Protein AF-A0A835YQ17-F1 (afdb_monomer)

Mean predicted aligned error: 18.24 Å

Structure (mmCIF, N/CA/C/O backbone):
data_AF-A0A835YQ17-F1
#
_entry.id   AF-A0A835YQ17-F1
#
loop_
_atom_site.group_PDB
_atom_site.id
_atom_site.type_symbol
_atom_site.label_atom_id
_atom_site.label_alt_id
_atom_site.label_comp_id
_atom_site.label_asym_id
_atom_site.label_entity_id
_atom_site.label_seq_id
_atom_site.pdbx_PDB_ins_code
_atom_site.Cartn_x
_atom_site.Cartn_y
_atom_site.Cartn_z
_atom_site.occupancy
_atom_site.B_iso_or_equiv
_atom_site.auth_seq_id
_atom_site.auth_comp_id
_atom_site.auth_asym_id
_atom_site.auth_atom_id
_atom_site.pdbx_PDB_model_num
ATOM 1 N N . PHE A 1 1 ? -9.598 -14.635 -38.146 1.00 86.56 1 PHE A N 1
ATOM 2 C CA . PHE A 1 1 ? -9.587 -13.157 -38.119 1.00 86.56 1 PHE A CA 1
ATOM 3 C C . PHE A 1 1 ? -8.288 -12.687 -37.456 1.00 86.56 1 PHE A C 1
ATOM 5 O O . PHE A 1 1 ? -7.661 -13.472 -36.750 1.00 86.56 1 PHE A O 1
ATOM 12 N N . MET A 1 2 ? -7.835 -11.459 -37.719 1.00 86.94 2 MET A N 1
ATOM 13 C CA . MET A 1 2 ? -6.626 -10.908 -37.089 1.00 86.94 2 MET A CA 1
ATOM 14 C C . MET A 1 2 ? -6.991 -10.277 -35.743 1.00 86.94 2 MET A C 1
ATOM 16 O O . MET A 1 2 ? -7.892 -9.442 -35.689 1.00 86.94 2 MET A O 1
ATOM 20 N N . CYS A 1 3 ? -6.303 -10.666 -34.668 1.00 88.69 3 CYS A N 1
ATOM 21 C CA . CYS A 1 3 ? -6.457 -10.033 -33.362 1.00 88.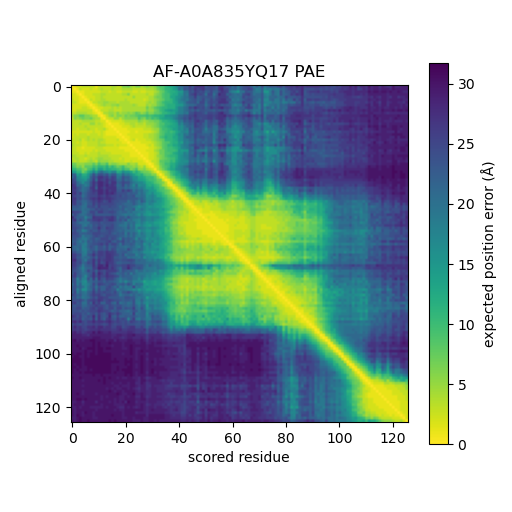69 3 CYS A CA 1
ATOM 22 C C . CYS A 1 3 ? -5.295 -9.065 -33.115 1.00 88.69 3 CYS A C 1
ATOM 24 O O . CYS A 1 3 ? -4.144 -9.491 -33.064 1.00 88.69 3 CYS A O 1
ATOM 26 N N . LEU A 1 4 ? -5.600 -7.781 -32.916 1.00 87.81 4 LEU A N 1
ATOM 27 C CA . LEU A 1 4 ? -4.594 -6.749 -32.629 1.00 87.81 4 LEU A CA 1
ATOM 28 C C . LEU A 1 4 ? -4.021 -6.855 -31.207 1.00 87.81 4 LEU A C 1
ATOM 30 O O . LEU A 1 4 ? -2.894 -6.447 -30.979 1.00 87.81 4 LEU A O 1
ATOM 34 N N . VAL A 1 5 ? -4.771 -7.443 -30.269 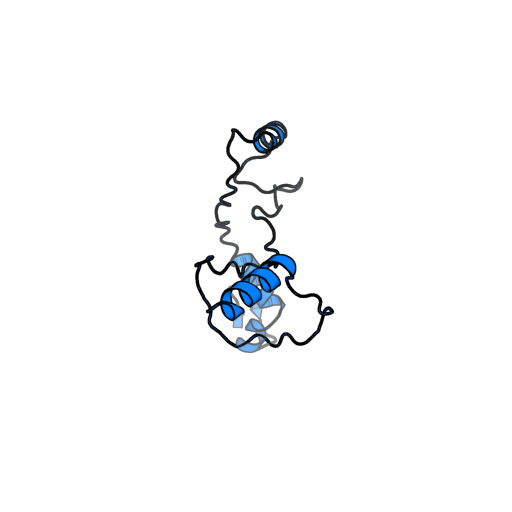1.00 87.94 5 VAL A N 1
ATOM 35 C CA . VAL A 1 5 ? -4.319 -7.663 -28.882 1.00 87.94 5 VAL A CA 1
ATOM 36 C C . VAL A 1 5 ? -3.374 -8.859 -28.787 1.00 87.94 5 VAL A C 1
ATOM 38 O O . VAL A 1 5 ? -2.442 -8.863 -27.998 1.00 87.94 5 VAL A O 1
ATOM 41 N N . CYS A 1 6 ? -3.586 -9.902 -29.586 1.00 87.00 6 CYS A N 1
ATOM 42 C CA . CYS A 1 6 ? -2.716 -11.079 -29.572 1.00 87.00 6 CYS A CA 1
ATOM 43 C C . CYS A 1 6 ? -1.656 -11.061 -30.675 1.00 87.00 6 CYS A C 1
ATOM 45 O O . CYS A 1 6 ? -0.941 -12.053 -30.805 1.00 87.00 6 CYS A O 1
ATOM 47 N N . GLU A 1 7 ? -1.619 -10.002 -31.492 1.00 87.12 7 GLU A N 1
ATOM 48 C CA . GLU A 1 7 ? -0.746 -9.828 -32.665 1.00 87.12 7 GLU A CA 1
ATOM 49 C C . GLU A 1 7 ? -0.649 -11.082 -33.554 1.00 87.12 7 GLU A C 1
ATOM 51 O O . GLU A 1 7 ? 0.380 -11.391 -34.150 1.00 87.12 7 GLU A O 1
ATOM 56 N N . SER A 1 8 ? -1.738 -11.850 -33.633 1.00 85.88 8 SER A N 1
ATOM 57 C CA . SER A 1 8 ? -1.765 -13.149 -34.300 1.00 85.88 8 SER A CA 1
ATOM 58 C C . SER A 1 8 ? -3.047 -13.345 -35.095 1.00 85.88 8 SER A C 1
ATOM 60 O O . SER A 1 8 ? -4.122 -12.819 -34.782 1.00 85.88 8 SER A O 1
ATOM 62 N N . THR A 1 9 ? -2.912 -14.109 -36.176 1.00 87.19 9 THR A N 1
ATOM 63 C CA . THR A 1 9 ? -4.041 -14.483 -37.025 1.00 87.19 9 THR A CA 1
ATOM 64 C C . THR A 1 9 ? -4.663 -15.752 -36.467 1.00 87.19 9 THR A C 1
ATOM 66 O O . THR A 1 9 ? -4.067 -16.824 -36.525 1.00 87.19 9 THR A O 1
ATOM 69 N N . ILE A 1 10 ? -5.869 -15.626 -35.918 1.00 87.00 10 ILE A N 1
ATOM 70 C CA . ILE A 1 10 ? -6.596 -16.734 -35.305 1.00 87.00 10 ILE A CA 1
ATOM 71 C C . ILE A 1 10 ? -7.506 -17.355 -36.358 1.00 87.00 10 ILE A C 1
ATOM 73 O O . ILE A 1 10 ? -8.416 -16.702 -36.876 1.00 87.00 10 ILE A O 1
ATOM 77 N N . THR A 1 11 ? -7.246 -18.612 -36.697 1.00 86.94 11 THR A N 1
ATOM 78 C CA . THR A 1 11 ? -8.014 -19.376 -37.694 1.00 86.94 11 THR A CA 1
ATOM 79 C C . THR A 1 11 ? -8.914 -20.437 -37.065 1.00 86.94 11 THR A C 1
ATOM 81 O O . THR A 1 11 ? -9.854 -20.883 -37.711 1.00 86.94 11 THR A O 1
ATOM 84 N N . ALA A 1 12 ? -8.647 -20.820 -35.812 1.00 82.62 12 ALA A N 1
ATOM 85 C CA . ALA A 1 12 ? -9.292 -21.956 -35.153 1.00 82.62 12 ALA A CA 1
ATOM 86 C C . ALA A 1 12 ? -10.642 -21.634 -34.489 1.00 82.62 12 ALA A C 1
ATOM 88 O O . ALA A 1 12 ? -11.452 -22.535 -34.301 1.00 82.62 12 ALA A O 1
ATOM 89 N N . THR A 1 13 ? -10.887 -20.379 -34.110 1.00 86.62 13 THR A N 1
ATOM 90 C CA . THR A 1 13 ? -12.078 -19.967 -33.351 1.00 86.62 13 THR A CA 1
ATOM 91 C C . THR A 1 13 ? -12.713 -18.712 -33.934 1.00 86.62 13 THR A C 1
ATOM 93 O O . THR A 1 13 ? -12.088 -17.964 -34.694 1.00 86.62 13 THR A O 1
ATOM 96 N N . THR A 1 14 ? -13.973 -18.466 -33.576 1.00 90.62 14 THR A N 1
ATOM 97 C CA . THR A 1 14 ? -14.655 -17.208 -33.904 1.00 90.62 14 THR A CA 1
ATOM 98 C C . THR A 1 14 ? -14.137 -16.056 -33.029 1.00 90.62 14 THR A C 1
ATOM 100 O O . THR A 1 14 ? -13.548 -16.286 -31.970 1.00 90.62 14 THR A O 1
ATOM 103 N N . SER A 1 15 ? -14.362 -14.799 -33.446 1.00 87.06 15 SER A N 1
ATOM 104 C CA . SER A 1 15 ? -13.888 -13.607 -32.702 1.00 87.06 15 SER A CA 1
ATOM 105 C C . SER A 1 15 ? -14.311 -13.626 -31.241 1.00 87.06 15 SER A C 1
ATOM 107 O O . SER A 1 15 ? -13.490 -13.479 -30.340 1.00 87.06 15 SER A O 1
ATOM 109 N N . ARG A 1 16 ? -15.590 -13.924 -31.005 1.00 87.31 16 ARG A N 1
ATOM 110 C CA . ARG A 1 16 ? -16.187 -13.911 -29.671 1.00 87.31 16 ARG A CA 1
ATOM 111 C C . ARG A 1 16 ? -15.609 -14.986 -28.748 1.00 87.31 16 ARG A C 1
ATOM 113 O O . ARG A 1 16 ? -15.390 -14.732 -27.569 1.00 87.31 16 ARG A O 1
ATOM 120 N N . GLU A 1 17 ? -15.350 -16.180 -29.273 1.00 89.25 17 GLU A N 1
ATOM 121 C CA . GLU A 1 17 ? -14.760 -17.277 -28.496 1.00 89.25 17 GLU A CA 1
ATOM 122 C C . GLU A 1 17 ? -13.302 -16.979 -28.146 1.00 89.25 17 GLU A C 1
ATOM 124 O O . GLU A 1 17 ? -12.879 -17.179 -27.007 1.00 89.25 17 GLU A O 1
ATOM 129 N N . HIS A 1 18 ? -12.547 -16.428 -29.097 1.00 91.75 18 HIS A N 1
ATOM 130 C CA . HIS A 1 18 ? -11.179 -15.986 -28.861 1.00 91.75 18 HIS A CA 1
ATOM 131 C C . HIS A 1 18 ? -11.093 -14.878 -27.803 1.00 91.75 18 HIS A C 1
ATOM 133 O O . HIS A 1 18 ? -10.260 -14.979 -26.907 1.00 91.75 18 HIS A O 1
ATOM 139 N N . GLU A 1 19 ? -11.955 -13.860 -27.860 1.00 89.50 19 GLU A N 1
ATOM 140 C CA . GLU A 1 19 ? -11.980 -12.751 -26.891 1.00 89.50 19 GLU A CA 1
ATOM 141 C C . GLU A 1 19 ? -12.261 -13.228 -25.458 1.00 89.50 19 GLU A C 1
ATOM 143 O O . GLU A 1 19 ? -11.720 -12.685 -24.497 1.00 89.50 19 GLU A O 1
ATOM 148 N N . SER A 1 20 ? -13.057 -14.291 -25.307 1.00 91.50 20 SER A N 1
ATOM 149 C CA . SER A 1 20 ? -13.332 -14.917 -24.007 1.00 91.50 20 SER A CA 1
ATOM 150 C C . SER A 1 20 ? -12.226 -15.859 -23.512 1.00 91.50 20 SER A C 1
ATOM 152 O O . SER A 1 20 ? -12.271 -16.324 -22.371 1.00 91.50 20 SER A O 1
ATOM 154 N N . SER A 1 21 ? -11.234 -16.164 -24.354 1.00 91.06 21 SER A N 1
ATOM 155 C CA . SER A 1 21 ? -10.154 -17.079 -23.996 1.00 91.06 21 SER A CA 1
ATOM 156 C C . SER A 1 21 ? -9.229 -16.471 -22.941 1.00 91.06 21 SER A C 1
ATOM 158 O O . SER A 1 21 ? -8.930 -15.275 -22.938 1.00 91.06 21 SER A O 1
ATOM 160 N N . THR A 1 22 ? -8.706 -17.322 -22.061 1.00 89.69 22 THR A N 1
ATOM 161 C CA . THR A 1 22 ? -7.749 -16.915 -21.022 1.00 89.69 22 THR A CA 1
ATOM 162 C C . THR A 1 22 ? -6.484 -16.291 -21.613 1.00 89.69 22 THR A C 1
ATOM 164 O O . THR A 1 22 ? -5.945 -15.354 -21.029 1.00 89.69 22 T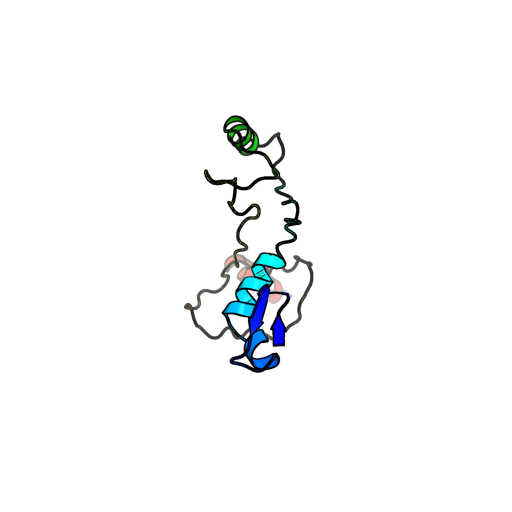HR A O 1
ATOM 167 N N . MET A 1 23 ? -6.052 -16.751 -22.794 1.00 87.81 23 MET A N 1
ATOM 168 C CA . MET A 1 23 ? -4.920 -16.186 -23.535 1.00 87.81 23 MET A CA 1
ATOM 169 C C . MET A 1 23 ? -5.169 -14.734 -23.958 1.00 87.81 23 MET A C 1
ATOM 171 O O . MET A 1 23 ? -4.318 -13.878 -23.716 1.00 87.81 23 MET A O 1
ATOM 175 N N . HIS A 1 24 ? -6.338 -14.440 -24.539 1.00 90.81 24 HIS A N 1
ATOM 176 C CA . HIS A 1 24 ? -6.697 -13.079 -24.946 1.00 90.81 24 HIS A CA 1
ATOM 177 C C . HIS A 1 24 ? -6.803 -12.142 -23.739 1.00 90.81 24 HIS A C 1
ATOM 179 O O . HIS A 1 24 ? -6.186 -11.080 -23.725 1.00 90.81 24 HIS A O 1
ATOM 185 N N . ILE A 1 25 ? -7.513 -12.566 -22.688 1.00 89.69 25 ILE A N 1
ATOM 186 C CA . ILE A 1 25 ? -7.693 -11.786 -21.453 1.00 89.69 25 ILE A CA 1
ATOM 187 C C . ILE A 1 25 ? -6.338 -11.471 -20.794 1.00 89.69 25 ILE A C 1
ATOM 189 O O . ILE A 1 25 ? -6.130 -10.374 -20.271 1.00 89.69 25 ILE A O 1
ATOM 193 N N . PHE A 1 26 ? -5.396 -12.418 -20.830 1.00 88.06 26 PHE A N 1
ATOM 194 C CA . PHE A 1 26 ? -4.059 -12.233 -20.275 1.00 88.06 26 PHE A CA 1
ATOM 195 C C . PHE A 1 26 ? -3.224 -11.226 -21.081 1.00 88.06 26 PHE A C 1
ATOM 197 O O . PHE A 1 26 ? -2.701 -10.274 -20.499 1.00 88.06 26 PHE A O 1
ATOM 204 N N . HIS A 1 27 ? -3.146 -11.380 -22.408 1.00 85.88 27 HIS A N 1
ATOM 205 C CA . HIS A 1 27 ? -2.446 -10.425 -23.277 1.00 85.88 27 HIS A CA 1
ATOM 206 C C . HIS A 1 27 ? -3.058 -9.024 -23.218 1.00 85.88 27 HIS A C 1
ATOM 208 O O . HIS A 1 27 ? -2.322 -8.044 -23.107 1.00 85.88 27 HIS A O 1
ATOM 214 N N . GLN A 1 28 ? -4.389 -8.924 -23.185 1.00 85.88 28 GLN A N 1
ATOM 215 C CA . GLN A 1 28 ? -5.092 -7.653 -23.044 1.00 85.88 28 GLN A CA 1
ATOM 216 C C . GLN A 1 28 ? -4.669 -6.913 -21.775 1.00 85.88 28 GLN A C 1
ATOM 218 O O . GLN A 1 28 ? -4.365 -5.725 -21.826 1.00 85.88 28 GLN A O 1
ATOM 223 N N . LYS A 1 29 ? -4.595 -7.623 -20.644 1.00 79.25 29 LYS A N 1
ATOM 224 C CA . LYS A 1 29 ? -4.235 -7.039 -19.348 1.00 79.25 29 LYS A CA 1
ATOM 225 C C . LYS A 1 29 ? -2.771 -6.598 -19.269 1.00 79.25 29 LYS A C 1
ATOM 227 O O . LYS A 1 29 ? -2.470 -5.633 -18.567 1.00 79.25 29 LYS A O 1
ATOM 232 N N . LEU A 1 30 ? -1.873 -7.289 -19.974 1.00 71.81 30 LEU A N 1
ATOM 233 C CA . LEU A 1 30 ? -0.461 -6.911 -20.072 1.00 71.81 30 LEU A CA 1
ATOM 234 C C . LEU A 1 30 ? -0.252 -5.696 -20.986 1.00 71.81 30 LEU A C 1
ATOM 236 O O . LEU A 1 30 ? 0.496 -4.793 -20.623 1.00 71.81 30 LEU A O 1
ATOM 240 N N . GLN A 1 31 ? -0.939 -5.636 -22.131 1.00 66.62 31 GLN A N 1
ATOM 241 C CA . GLN A 1 31 ? -0.833 -4.517 -23.077 1.00 66.62 31 GLN A CA 1
ATOM 242 C C . GLN A 1 31 ? -1.556 -3.256 -22.601 1.00 66.62 31 GLN A C 1
ATOM 244 O O . GLN A 1 31 ? -1.074 -2.150 -22.829 1.00 66.62 31 GLN A O 1
ATOM 249 N N . SER A 1 32 ? -2.647 -3.398 -21.838 1.00 59.78 32 SER A N 1
ATOM 250 C CA . SER A 1 32 ? -3.248 -2.283 -21.094 1.00 59.78 32 SER A CA 1
ATOM 251 C C . SER A 1 32 ? -2.377 -1.802 -19.926 1.00 59.78 32 SER A C 1
ATOM 253 O O . SER A 1 32 ? -2.815 -0.977 -19.127 1.00 59.78 32 SER A O 1
ATOM 255 N N . GLY A 1 33 ? -1.142 -2.298 -19.811 1.00 50.84 33 GLY A N 1
ATOM 256 C CA . GLY A 1 33 ? -0.076 -1.762 -18.978 1.00 50.84 33 GLY A CA 1
ATOM 257 C C . GLY A 1 33 ? 0.381 -0.365 -19.407 1.00 50.84 33 GLY A C 1
ATOM 258 O O . GLY A 1 33 ? 1.576 -0.089 -19.408 1.00 50.84 33 GLY A O 1
ATOM 259 N N . THR A 1 34 ? -0.546 0.555 -19.698 1.00 44.81 34 THR A N 1
ATOM 260 C CA . THR A 1 34 ? -0.328 1.976 -19.428 1.00 44.81 34 THR A CA 1
ATOM 261 C C . THR A 1 34 ? -0.171 2.104 -17.919 1.00 44.81 34 THR A C 1
ATOM 263 O O . THR A 1 34 ? -1.116 2.350 -17.169 1.00 44.81 34 THR A O 1
ATOM 266 N N . SER A 1 35 ? 1.049 1.852 -17.466 1.00 48.53 35 SER A N 1
ATOM 267 C CA . SER A 1 35 ? 1.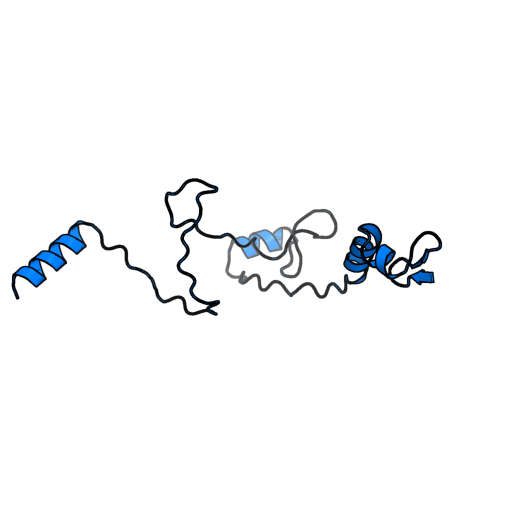526 2.017 -16.109 1.00 48.53 35 SER A CA 1
ATOM 268 C C . SER A 1 35 ? 1.609 3.505 -15.776 1.00 48.53 35 SER A C 1
ATOM 270 O O . SER A 1 35 ? 2.673 4.030 -15.466 1.00 48.53 35 SER A O 1
ATOM 272 N N . THR A 1 36 ? 0.480 4.210 -15.788 1.00 46.91 36 THR A N 1
ATOM 273 C CA . THR A 1 36 ? 0.309 5.302 -14.835 1.00 46.91 36 THR A CA 1
ATOM 274 C C . THR A 1 36 ? -0.006 4.623 -13.515 1.00 46.91 36 THR A C 1
ATOM 276 O O . THR A 1 36 ? -1.160 4.509 -13.107 1.00 46.91 36 THR A O 1
ATOM 279 N N . ALA A 1 37 ? 1.036 4.072 -12.884 1.00 51.00 37 ALA A N 1
ATOM 280 C CA . ALA A 1 37 ? 0.936 3.661 -11.499 1.00 51.00 37 ALA A CA 1
ATOM 281 C C . ALA A 1 37 ? 0.365 4.871 -10.743 1.00 51.00 37 ALA A C 1
ATOM 283 O O . ALA A 1 37 ? 0.913 5.971 -10.891 1.00 51.00 37 ALA A O 1
ATOM 284 N N . PRO A 1 38 ? -0.757 4.729 -10.016 1.00 48.41 38 PRO A N 1
ATOM 285 C CA . PRO A 1 38 ? -1.226 5.812 -9.175 1.00 48.41 38 PRO A CA 1
ATOM 286 C C . PRO A 1 38 ? -0.052 6.167 -8.272 1.00 48.41 38 PRO A C 1
ATOM 288 O O . PRO A 1 38 ? 0.479 5.285 -7.594 1.00 48.41 38 PRO A O 1
ATOM 291 N N . LYS A 1 39 ? 0.409 7.424 -8.344 1.00 53.16 39 LYS A N 1
ATOM 292 C CA . LYS A 1 39 ? 1.435 7.946 -7.441 1.00 53.16 39 LYS A CA 1
ATOM 293 C C . LYS A 1 39 ? 0.981 7.565 -6.047 1.00 53.16 39 LYS A C 1
ATOM 295 O O . LYS A 1 39 ? -0.059 8.043 -5.590 1.00 53.16 39 LYS A O 1
ATOM 300 N N . ALA A 1 40 ? 1.680 6.624 -5.431 1.00 57.12 40 ALA A N 1
ATOM 301 C CA . ALA A 1 40 ? 1.280 6.177 -4.125 1.00 57.12 40 ALA A CA 1
ATOM 302 C C . ALA A 1 40 ? 1.519 7.350 -3.197 1.00 57.12 40 ALA A C 1
ATOM 304 O O . ALA A 1 40 ? 2.656 7.756 -2.963 1.00 57.12 40 ALA A O 1
ATOM 305 N N . ASN A 1 41 ? 0.427 7.913 -2.697 1.00 60.88 41 ASN A N 1
ATOM 306 C CA . ASN A 1 41 ? 0.469 8.901 -1.640 1.00 60.88 41 ASN A CA 1
ATOM 307 C C . ASN A 1 41 ? 0.820 8.153 -0.346 1.00 60.88 41 ASN A C 1
ATOM 309 O O . ASN A 1 41 ? 0.006 7.998 0.560 1.00 60.88 41 ASN A O 1
ATOM 313 N N . LEU A 1 42 ? 2.041 7.620 -0.281 1.00 67.88 42 LEU A N 1
ATOM 314 C CA . LEU A 1 42 ? 2.675 7.218 0.957 1.00 67.88 42 LEU A CA 1
ATOM 315 C C . LEU A 1 42 ? 2.861 8.517 1.733 1.00 67.88 42 LEU A C 1
ATOM 317 O O . LEU A 1 42 ? 3.783 9.278 1.460 1.00 67.88 42 LEU A O 1
ATOM 321 N N . HIS A 1 43 ? 1.954 8.809 2.665 1.00 68.75 43 HIS A N 1
ATOM 322 C CA . HIS A 1 43 ? 2.053 9.962 3.566 1.00 68.75 43 HIS A CA 1
ATOM 323 C C . HIS A 1 43 ? 3.194 9.757 4.591 1.00 68.75 43 HIS A C 1
ATOM 325 O O . HIS A 1 43 ? 3.006 9.936 5.793 1.00 68.75 43 HIS A O 1
ATOM 331 N N . LEU A 1 44 ? 4.374 9.314 4.145 1.00 81.19 44 LEU A N 1
ATOM 332 C CA . LEU A 1 44 ? 5.590 9.305 4.944 1.00 81.19 44 LEU A CA 1
ATOM 333 C C . LEU A 1 44 ? 6.287 10.645 4.742 1.00 81.19 44 LEU A C 1
ATOM 335 O O . LEU A 1 44 ? 6.803 10.938 3.671 1.00 81.19 44 LEU A O 1
ATOM 339 N N . THR A 1 45 ? 6.308 11.455 5.791 1.00 85.62 45 THR A N 1
ATOM 340 C CA . THR A 1 45 ? 7.058 12.709 5.818 1.00 85.62 45 THR A CA 1
ATOM 341 C C . THR A 1 45 ? 8.533 12.453 6.116 1.00 85.62 45 THR A C 1
ATOM 343 O O . THR A 1 45 ? 8.886 11.484 6.791 1.00 85.62 45 THR A O 1
ATOM 346 N N . GLU A 1 46 ? 9.408 13.377 5.716 1.00 85.81 46 GLU A N 1
ATOM 347 C CA . GLU A 1 46 ? 10.852 13.276 5.991 1.00 85.81 46 GLU A CA 1
ATOM 348 C C . GLU A 1 46 ? 11.206 13.332 7.485 1.00 85.81 46 GLU A C 1
ATOM 350 O O . GLU A 1 46 ? 12.267 12.874 7.912 1.00 85.81 46 GLU A O 1
ATOM 355 N N . THR A 1 47 ? 10.289 13.857 8.299 1.00 89.75 47 THR A N 1
ATOM 356 C CA . THR A 1 47 ? 10.389 13.869 9.763 1.00 89.75 47 THR A CA 1
ATOM 357 C C . THR A 1 47 ? 10.271 12.472 10.372 1.00 89.75 47 THR A C 1
ATOM 359 O O . THR A 1 47 ? 10.716 12.251 11.499 1.00 89.75 47 THR A O 1
ATOM 362 N N . ASN A 1 48 ? 9.697 11.508 9.646 1.00 91.06 48 ASN A N 1
ATOM 363 C CA . ASN A 1 48 ? 9.551 10.142 10.116 1.00 91.06 48 ASN A CA 1
ATOM 364 C C . ASN A 1 48 ? 10.915 9.426 10.129 1.00 91.06 48 ASN A C 1
ATOM 366 O O . ASN A 1 48 ? 11.638 9.389 9.131 1.00 91.06 48 ASN A O 1
ATOM 370 N N . ALA A 1 49 ? 11.261 8.799 11.257 1.00 94.44 49 ALA A N 1
ATOM 371 C CA . ALA A 1 49 ? 12.512 8.051 11.386 1.00 94.44 49 ALA A CA 1
ATOM 372 C C . ALA A 1 49 ? 12.628 6.909 10.356 1.00 94.44 49 ALA A C 1
ATOM 374 O O . ALA A 1 49 ? 13.698 6.707 9.786 1.00 94.44 49 ALA A O 1
ATOM 375 N N . GLY A 1 50 ? 11.527 6.210 10.073 1.00 90.75 50 GLY A N 1
ATOM 376 C CA . GLY A 1 50 ? 11.454 5.145 9.076 1.00 90.75 50 GLY A CA 1
ATOM 377 C C . GLY A 1 50 ? 11.702 5.644 7.655 1.00 90.75 50 GLY A C 1
ATOM 378 O O . GLY A 1 50 ? 12.458 5.007 6.928 1.00 90.75 50 GLY A O 1
ATOM 379 N N . TYR A 1 51 ? 11.168 6.817 7.289 1.00 91.81 51 TYR A N 1
ATOM 380 C CA . TYR A 1 51 ? 11.466 7.442 5.994 1.00 91.81 51 TYR A CA 1
ATOM 381 C C . TYR A 1 51 ? 12.974 7.655 5.835 1.00 91.81 51 TYR A C 1
ATOM 383 O O . TYR A 1 51 ? 13.570 7.196 4.869 1.00 91.81 51 TYR A O 1
ATOM 391 N N . ARG A 1 52 ? 13.626 8.254 6.840 1.00 93.19 52 ARG A N 1
ATOM 392 C CA . ARG A 1 52 ? 15.076 8.511 6.809 1.00 93.19 52 ARG A CA 1
ATOM 393 C C . ARG A 1 52 ? 15.906 7.232 6.714 1.00 93.19 52 ARG A C 1
ATOM 395 O O . ARG A 1 52 ? 16.949 7.239 6.064 1.00 93.19 52 ARG A O 1
ATOM 402 N N . ILE A 1 53 ? 15.480 6.157 7.375 1.00 94.12 53 ILE A N 1
ATOM 403 C CA . ILE A 1 53 ? 16.153 4.854 7.292 1.00 94.12 53 ILE A CA 1
ATOM 404 C C . ILE A 1 53 ? 16.019 4.286 5.876 1.00 94.12 53 ILE A C 1
ATOM 406 O O . ILE A 1 53 ? 17.024 3.902 5.285 1.00 94.12 53 ILE A O 1
ATOM 410 N N . LEU A 1 54 ? 14.811 4.287 5.311 1.00 90.94 54 LEU A N 1
ATOM 411 C CA . LEU A 1 54 ? 14.559 3.782 3.962 1.00 90.94 54 LEU A CA 1
ATOM 412 C C . LEU A 1 54 ? 15.328 4.584 2.903 1.00 90.94 54 LEU A C 1
ATOM 414 O O . LEU A 1 54 ? 16.010 3.992 2.067 1.00 90.94 54 LEU A O 1
ATOM 418 N N . SER A 1 55 ? 15.300 5.915 2.979 1.00 90.50 55 SER A N 1
ATOM 419 C CA . SER A 1 55 ? 16.022 6.779 2.039 1.00 90.50 55 SER A CA 1
ATOM 420 C C . SER A 1 55 ? 17.535 6.547 2.085 1.00 90.50 55 SER A C 1
ATOM 422 O O . SER A 1 55 ? 18.183 6.500 1.042 1.00 90.50 55 SER A O 1
ATOM 424 N N . LYS A 1 56 ? 18.113 6.309 3.273 1.00 92.81 56 LYS A N 1
ATOM 425 C CA . LYS A 1 56 ? 19.535 5.938 3.411 1.00 92.81 56 LYS A CA 1
ATOM 426 C C . LYS A 1 56 ? 19.878 4.596 2.761 1.00 92.81 56 LYS A C 1
ATOM 428 O O . LYS A 1 56 ? 21.011 4.409 2.335 1.00 92.81 56 LYS A O 1
ATOM 433 N N . LEU A 1 57 ? 18.915 3.680 2.679 1.00 90.38 57 LEU A N 1
ATOM 434 C CA . LEU A 1 57 ? 19.059 2.385 2.010 1.00 90.38 57 LEU A CA 1
ATOM 435 C C . LEU A 1 57 ? 18.808 2.465 0.491 1.00 90.38 57 LEU A C 1
ATOM 437 O O . LEU A 1 57 ? 18.753 1.434 -0.175 1.00 90.38 57 LEU A O 1
ATOM 441 N N . GLY A 1 58 ? 18.652 3.669 -0.073 1.00 88.12 58 GLY A N 1
ATOM 442 C CA . GLY A 1 58 ? 18.440 3.875 -1.510 1.00 88.12 58 GLY A CA 1
ATOM 443 C C . GLY A 1 58 ? 16.991 3.683 -1.969 1.00 88.12 58 GLY A C 1
ATOM 444 O O . GLY A 1 58 ? 16.722 3.571 -3.171 1.00 88.12 58 GLY A O 1
ATOM 445 N N . TRP A 1 59 ? 16.040 3.636 -1.032 1.00 88.69 59 TRP A N 1
ATOM 446 C CA . TRP A 1 59 ? 14.619 3.665 -1.362 1.00 88.69 59 TRP A CA 1
ATOM 447 C C . TRP A 1 59 ? 14.159 5.087 -1.723 1.00 88.69 59 TRP A C 1
ATOM 449 O O . TRP A 1 59 ? 14.649 6.073 -1.180 1.00 88.69 59 TRP A O 1
ATOM 459 N N . THR A 1 60 ? 13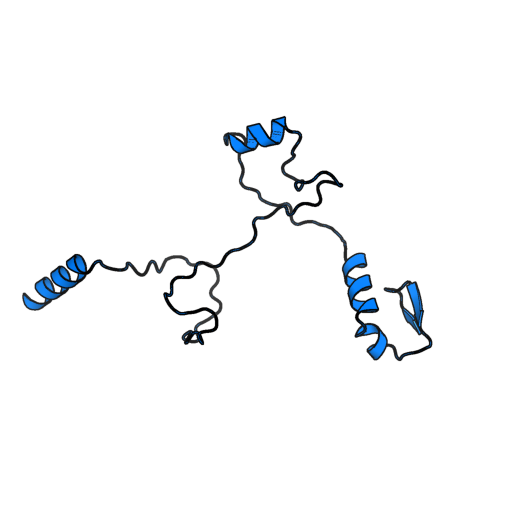.205 5.181 -2.651 1.00 85.31 60 THR A N 1
ATOM 460 C CA . THR A 1 60 ? 12.628 6.436 -3.157 1.00 85.31 60 THR A CA 1
ATOM 461 C C . THR A 1 60 ? 11.105 6.364 -3.087 1.00 85.31 60 THR A C 1
ATOM 463 O O . THR A 1 60 ? 10.539 5.314 -3.394 1.00 85.31 60 THR A O 1
ATOM 466 N N . GLN A 1 61 ? 10.448 7.467 -2.718 1.00 81.25 61 GLN A N 1
ATOM 467 C CA . GLN A 1 61 ? 9.006 7.510 -2.429 1.00 81.25 61 GLN A CA 1
ATOM 468 C C . GLN A 1 61 ? 8.124 7.022 -3.590 1.00 81.25 61 GLN A C 1
ATOM 470 O O . GLN A 1 61 ? 7.121 6.351 -3.361 1.00 81.25 61 GLN A O 1
ATOM 475 N N . ASP A 1 62 ? 8.526 7.293 -4.832 1.00 80.06 62 ASP A N 1
ATOM 476 C CA . ASP A 1 62 ? 7.759 6.926 -6.029 1.00 80.06 62 ASP A CA 1
ATOM 477 C C . ASP A 1 62 ? 7.950 5.463 -6.467 1.00 80.06 62 ASP A C 1
ATOM 479 O O . ASP A 1 62 ? 7.427 5.044 -7.499 1.00 80.06 62 ASP A O 1
ATOM 483 N N . THR A 1 63 ? 8.718 4.668 -5.714 1.00 82.56 63 THR A N 1
ATOM 484 C CA . THR A 1 63 ? 9.107 3.312 -6.120 1.00 82.56 63 THR A CA 1
ATOM 485 C C . THR A 1 63 ? 8.811 2.262 -5.059 1.00 82.56 63 THR A C 1
ATOM 487 O O . THR A 1 63 ? 8.942 2.508 -3.858 1.00 82.56 63 THR A O 1
ATOM 490 N N . GLY A 1 64 ? 8.451 1.063 -5.515 1.00 84.19 64 GLY A N 1
ATOM 491 C CA . GLY A 1 64 ? 8.253 -0.092 -4.653 1.00 84.19 64 GLY A CA 1
ATOM 492 C C . GLY A 1 64 ? 9.552 -0.619 -4.045 1.00 84.19 64 GLY A C 1
ATOM 493 O O . GLY A 1 64 ? 10.652 -0.126 -4.297 1.00 84.19 64 GLY A O 1
ATOM 494 N N . LEU A 1 65 ? 9.428 -1.664 -3.234 1.00 86.19 65 LEU A N 1
ATOM 495 C CA . LEU A 1 65 ? 10.567 -2.389 -2.667 1.00 86.19 65 LEU A CA 1
ATOM 496 C C . LEU A 1 65 ? 10.907 -3.623 -3.518 1.00 86.19 65 LEU A C 1
ATOM 498 O O . LEU A 1 65 ? 10.059 -4.143 -4.236 1.00 86.19 65 LEU A O 1
ATOM 502 N N . GLY A 1 66 ? 12.140 -4.117 -3.419 1.00 85.81 66 GLY A N 1
ATOM 503 C CA . GLY A 1 66 ? 12.570 -5.373 -4.044 1.00 85.81 66 GLY A CA 1
ATOM 504 C C . GLY A 1 66 ? 13.735 -5.216 -5.036 1.00 85.81 66 GLY A C 1
ATOM 505 O O . GLY A 1 66 ? 13.897 -4.149 -5.631 1.00 85.81 66 GLY A O 1
ATOM 506 N N . PRO A 1 67 ? 14.553 -6.272 -5.213 1.00 78.69 67 PRO A N 1
ATOM 507 C CA . PRO A 1 67 ? 15.808 -6.217 -5.971 1.00 78.69 67 PRO A CA 1
ATOM 508 C C . PRO A 1 67 ? 15.603 -6.085 -7.487 1.00 78.69 67 PRO A C 1
ATOM 510 O O . PRO A 1 67 ? 16.381 -5.417 -8.161 1.00 78.69 67 PRO A O 1
ATOM 513 N N . SER A 1 68 ? 14.538 -6.676 -8.031 1.00 67.25 68 SER A N 1
ATOM 514 C CA . SER A 1 68 ? 14.211 -6.597 -9.455 1.00 67.25 68 SER A CA 1
ATOM 515 C C . SER A 1 68 ? 13.296 -5.404 -9.706 1.00 67.25 68 SER A C 1
ATOM 517 O O . SER A 1 68 ? 12.112 -5.437 -9.380 1.00 67.25 68 SER A O 1
ATOM 519 N N . HIS A 1 69 ? 13.859 -4.334 -10.268 1.00 65.38 69 HIS A N 1
ATOM 520 C CA . HIS A 1 69 ? 13.128 -3.170 -10.789 1.00 65.38 69 HIS A CA 1
ATOM 521 C C . HIS A 1 69 ? 12.153 -2.490 -9.812 1.00 65.38 69 HIS A C 1
ATOM 523 O O . HIS A 1 69 ? 11.212 -1.837 -10.259 1.00 65.38 69 HIS A O 1
ATOM 529 N N . LYS A 1 70 ? 12.353 -2.625 -8.491 1.00 79.12 70 LYS A N 1
ATOM 530 C CA . LYS A 1 70 ? 11.492 -1.994 -7.476 1.00 79.12 70 LYS A CA 1
ATOM 531 C C . LYS A 1 70 ? 9.997 -2.341 -7.661 1.00 79.12 70 LYS A C 1
ATOM 533 O O . LYS A 1 70 ? 9.126 -1.503 -7.440 1.00 79.12 70 LYS A O 1
ATOM 538 N N . GLN A 1 71 ? 9.712 -3.584 -8.071 1.00 81.00 71 GLN A N 1
ATOM 539 C CA . GLN A 1 71 ? 8.376 -4.093 -8.439 1.00 81.00 71 GLN A CA 1
ATOM 540 C C . GLN A 1 71 ? 7.404 -4.280 -7.262 1.00 81.00 71 GLN A C 1
ATOM 542 O O . GLN A 1 71 ? 6.245 -4.645 -7.466 1.00 81.00 71 GLN A O 1
ATOM 547 N N . GLY A 1 72 ? 7.856 -4.083 -6.023 1.00 83.56 72 GLY A N 1
ATOM 548 C CA . GLY A 1 72 ? 7.013 -4.216 -4.843 1.00 83.56 72 GLY A CA 1
ATOM 549 C C . GLY A 1 72 ? 5.815 -3.272 -4.877 1.00 83.56 72 GLY A C 1
ATOM 550 O O . GLY A 1 72 ? 5.851 -2.183 -5.449 1.00 83.56 72 GLY A O 1
ATOM 551 N N . ARG A 1 73 ? 4.730 -3.689 -4.227 1.00 83.06 73 ARG A N 1
ATOM 552 C CA . ARG A 1 73 ? 3.523 -2.872 -4.120 1.00 83.06 73 ARG A CA 1
ATOM 553 C C . ARG A 1 73 ? 3.833 -1.567 -3.383 1.00 83.06 73 ARG A C 1
ATOM 555 O O . ARG A 1 73 ? 4.448 -1.593 -2.322 1.00 83.06 73 ARG A O 1
ATOM 562 N N . LEU A 1 74 ? 3.366 -0.450 -3.932 1.00 83.31 74 LEU A N 1
ATOM 563 C CA . LEU A 1 74 ? 3.543 0.866 -3.320 1.00 83.31 74 LEU A CA 1
ATOM 564 C C . LEU A 1 74 ? 2.572 1.118 -2.156 1.00 83.31 74 LEU A C 1
ATOM 566 O O . LEU A 1 74 ? 2.937 1.706 -1.144 1.00 83.31 74 LEU A O 1
ATOM 570 N N . GLU A 1 75 ? 1.322 0.680 -2.302 1.00 81.62 75 GLU A N 1
ATOM 571 C CA . GLU A 1 75 ? 0.284 0.897 -1.297 1.00 81.62 75 GLU A CA 1
ATOM 572 C C . GLU A 1 75 ? 0.143 -0.297 -0.344 1.00 81.62 75 GLU A C 1
ATOM 574 O O . GLU A 1 75 ? 0.198 -1.451 -0.791 1.00 81.62 75 GLU A O 1
ATOM 579 N N . PRO A 1 76 ? -0.139 -0.056 0.948 1.00 84.00 76 PRO A N 1
ATOM 580 C CA . PRO A 1 76 ? -0.500 -1.115 1.878 1.00 84.00 76 PRO A CA 1
ATOM 581 C C . PRO A 1 76 ? -1.689 -1.945 1.379 1.00 84.00 76 PRO A C 1
ATOM 583 O O . PRO A 1 76 ? -2.617 -1.446 0.735 1.00 84.00 76 PRO A O 1
ATOM 586 N N . ILE A 1 77 ? -1.694 -3.235 1.713 1.00 86.06 77 ILE A N 1
ATOM 587 C CA . ILE A 1 77 ? -2.843 -4.096 1.433 1.00 86.06 77 ILE A CA 1
ATOM 588 C C . ILE A 1 77 ? -3.988 -3.675 2.353 1.00 86.06 77 ILE A C 1
ATOM 590 O O . ILE A 1 77 ? -3.834 -3.637 3.573 1.00 86.06 77 ILE A O 1
ATOM 594 N N . LYS A 1 78 ? -5.150 -3.378 1.763 1.00 85.44 78 LYS A N 1
ATOM 595 C CA . LYS A 1 78 ? -6.363 -3.063 2.520 1.00 85.44 78 LYS A CA 1
ATOM 596 C C . LYS A 1 78 ? -6.763 -4.276 3.355 1.00 85.44 78 LYS A C 1
ATOM 598 O O . LYS A 1 78 ? -6.979 -5.359 2.813 1.00 85.44 78 LYS A O 1
ATOM 603 N N . THR A 1 79 ? -6.888 -4.080 4.658 1.00 85.69 79 THR A N 1
ATOM 604 C CA . THR A 1 79 ? -7.393 -5.089 5.588 1.00 85.69 79 THR A CA 1
ATOM 605 C C . THR A 1 79 ? -8.790 -4.701 6.055 1.00 85.69 79 THR A C 1
ATOM 607 O O . THR A 1 79 ? -9.140 -3.522 6.119 1.00 85.69 79 THR A O 1
ATOM 610 N N . VAL A 1 80 ? -9.616 -5.703 6.352 1.00 85.56 80 VAL A N 1
ATOM 611 C CA . VAL A 1 80 ? -10.948 -5.499 6.930 1.00 85.56 80 VAL A CA 1
ATOM 612 C C . VAL A 1 80 ? -10.892 -5.948 8.379 1.00 85.56 80 VAL A C 1
ATOM 614 O O . VAL A 1 80 ? -10.514 -7.085 8.663 1.00 85.56 80 VAL A O 1
ATOM 617 N N . PHE A 1 81 ? -11.264 -5.063 9.299 1.00 84.88 81 PHE A N 1
ATOM 618 C CA . PHE A 1 81 ? -11.310 -5.411 10.711 1.00 84.88 81 PHE A CA 1
ATOM 619 C C . PHE A 1 81 ? -12.508 -6.325 10.994 1.00 84.88 81 PHE A C 1
ATOM 621 O O . PHE A 1 81 ? -13.644 -6.033 10.615 1.00 84.88 81 PHE A O 1
ATOM 628 N N . LYS A 1 82 ? -12.255 -7.446 11.671 1.00 85.69 82 LYS A N 1
ATOM 629 C CA . LYS A 1 82 ? -13.290 -8.394 12.080 1.00 85.69 82 LYS A CA 1
ATOM 630 C C . LYS A 1 82 ? -13.829 -7.981 13.449 1.00 85.69 82 LYS A C 1
ATOM 632 O O . LYS A 1 82 ? -13.185 -8.217 14.464 1.00 85.69 82 LYS A O 1
ATOM 637 N N . GLN A 1 83 ? -14.997 -7.344 13.464 1.00 86.44 83 GLN A N 1
ATOM 638 C CA . GLN A 1 83 ? -15.653 -6.894 14.701 1.00 86.44 83 GLN A CA 1
ATOM 639 C C . GLN A 1 83 ? -16.471 -7.993 15.392 1.00 86.44 83 GLN A C 1
ATOM 641 O O . GLN A 1 83 ? -16.860 -7.842 16.547 1.00 86.44 83 GLN A O 1
ATOM 646 N N . ASP A 1 84 ? -16.746 -9.099 14.702 1.00 84.25 84 ASP A N 1
ATOM 647 C CA . ASP A 1 84 ? -17.570 -10.188 15.211 1.00 84.25 84 ASP A CA 1
ATOM 648 C C . ASP A 1 84 ? -16.737 -11.337 15.799 1.00 84.25 84 ASP A C 1
ATOM 650 O O . ASP A 1 84 ? -15.560 -11.538 15.494 1.00 84.25 84 ASP A O 1
ATOM 654 N N . ARG A 1 85 ? -17.377 -12.148 16.645 1.00 88.69 85 ARG A N 1
ATOM 655 C CA . ARG A 1 85 ? -16.777 -13.356 17.245 1.00 88.69 85 ARG A CA 1
ATOM 656 C C . ARG A 1 85 ? -17.185 -14.648 16.529 1.00 88.69 85 ARG A C 1
ATOM 658 O O . ARG A 1 85 ? -16.877 -15.732 17.006 1.00 88.69 85 ARG A O 1
ATOM 665 N N . THR A 1 86 ? -17.887 -14.537 15.404 1.00 88.44 86 THR A N 1
ATOM 666 C CA . THR A 1 86 ? -18.358 -15.672 14.595 1.00 88.44 86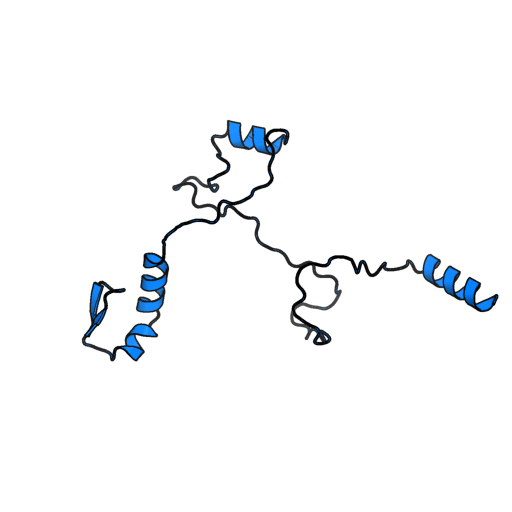 THR A CA 1
ATOM 667 C C . THR A 1 86 ? -17.193 -16.412 13.928 1.00 88.44 86 THR A C 1
ATOM 669 O O . THR A 1 86 ? -16.121 -15.840 13.705 1.00 88.44 86 THR A O 1
ATOM 672 N N . GLY A 1 87 ? -17.395 -17.690 13.606 1.00 87.88 87 GLY A N 1
ATOM 673 C CA . GLY A 1 87 ? -16.431 -18.463 12.823 1.00 87.88 87 GLY A CA 1
ATOM 674 C C . GLY A 1 87 ? -16.317 -17.960 11.380 1.00 87.88 87 GLY A C 1
ATOM 675 O O . GLY A 1 87 ? -17.223 -17.315 10.850 1.00 87.88 87 GLY A O 1
ATOM 676 N N . LEU A 1 88 ? -15.197 -18.271 10.726 1.00 83.75 88 LEU A N 1
ATOM 677 C CA . LEU A 1 88 ? -15.043 -18.044 9.288 1.00 83.75 88 LEU A CA 1
ATOM 678 C C . LEU A 1 88 ? -16.109 -18.848 8.525 1.00 83.75 88 LEU A C 1
ATOM 680 O O . LEU A 1 88 ? -16.405 -19.983 8.886 1.00 83.75 88 LEU A O 1
ATOM 684 N N . GLY A 1 89 ? -16.702 -18.252 7.491 1.00 82.00 89 GLY A N 1
ATOM 685 C CA . GLY A 1 89 ? -17.771 -18.889 6.711 1.00 82.00 89 GLY A CA 1
ATOM 686 C C . GLY A 1 89 ? -19.169 -18.812 7.337 1.00 82.00 89 GLY A C 1
ATOM 687 O O . GLY A 1 89 ? -20.130 -19.224 6.694 1.00 82.00 89 GLY A O 1
ATOM 688 N N . ALA A 1 90 ? -19.321 -18.244 8.540 1.00 84.25 90 ALA A N 1
ATOM 689 C CA . ALA A 1 90 ? -20.643 -17.936 9.075 1.00 84.25 90 ALA A CA 1
ATOM 690 C C . ALA A 1 90 ? -21.354 -16.927 8.159 1.00 84.25 90 ALA A C 1
ATOM 692 O O . ALA A 1 90 ? -20.781 -15.897 7.788 1.00 84.25 90 ALA A O 1
ATOM 693 N N . VAL A 1 91 ? -22.607 -17.216 7.796 1.00 79.38 91 VAL A N 1
ATOM 694 C CA . VAL A 1 91 ? -23.432 -16.309 6.991 1.00 79.38 91 VAL A CA 1
ATOM 695 C C . VAL A 1 91 ? -23.612 -15.022 7.783 1.00 79.38 91 VAL A C 1
ATOM 697 O O . VAL A 1 91 ? -24.299 -14.990 8.805 1.00 79.38 91 VAL A O 1
ATOM 700 N N . LYS A 1 92 ? -22.966 -13.948 7.324 1.00 68.56 92 LYS A N 1
ATOM 701 C CA . LYS A 1 92 ? -23.184 -12.625 7.892 1.00 68.56 92 LYS A CA 1
ATOM 702 C C . LYS A 1 92 ? -24.620 -12.227 7.566 1.00 68.56 92 LYS A C 1
ATOM 704 O O . LYS A 1 92 ? -24.936 -11.959 6.410 1.00 68.56 92 LYS A O 1
ATOM 709 N N . GLN A 1 93 ? -25.476 -12.170 8.581 1.00 59.91 93 GLN A N 1
ATOM 710 C CA . GLN A 1 93 ? -26.750 -11.458 8.511 1.00 59.91 93 GLN A CA 1
ATOM 711 C C . GLN A 1 93 ? -26.416 -9.959 8.490 1.00 59.91 93 GLN A C 1
ATOM 713 O O . GLN A 1 93 ? -26.522 -9.270 9.498 1.00 59.91 93 GLN A O 1
ATOM 718 N N . VAL A 1 94 ? -25.867 -9.468 7.376 1.00 58.09 94 VAL A N 1
ATOM 719 C CA . VAL A 1 94 ? -25.670 -8.031 7.179 1.00 58.09 94 VAL A CA 1
ATOM 720 C C . VAL A 1 94 ? -27.064 -7.460 6.922 1.00 58.09 94 VAL A C 1
ATOM 722 O O . VAL A 1 94 ? -27.685 -7.870 5.936 1.00 58.09 94 VAL A O 1
ATOM 725 N N . PRO A 1 95 ? 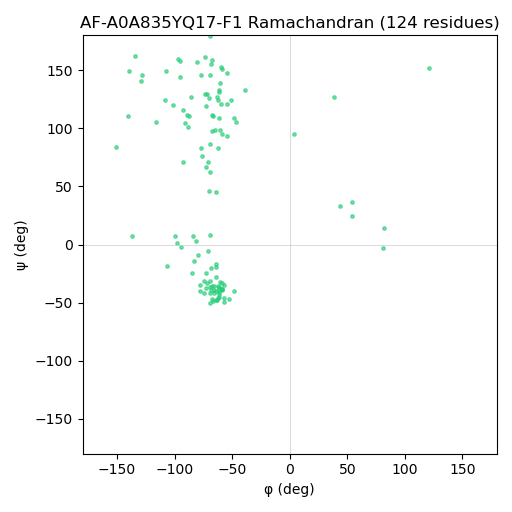-27.595 -6.539 7.749 1.00 47.91 95 PRO A N 1
ATOM 726 C CA . PRO A 1 95 ? -28.768 -5.782 7.349 1.00 47.91 95 PRO A CA 1
ATOM 727 C C . PRO A 1 95 ? -28.374 -5.041 6.076 1.00 47.91 95 PRO A C 1
ATOM 729 O O . PRO A 1 95 ? -27.382 -4.313 6.055 1.00 47.91 95 PRO A O 1
ATOM 732 N N . ARG A 1 96 ? -29.091 -5.287 4.981 1.00 43.41 96 ARG A N 1
ATOM 733 C CA . ARG A 1 96 ? -28.834 -4.633 3.700 1.00 43.41 96 ARG A CA 1
ATOM 734 C C . ARG A 1 96 ? -29.016 -3.126 3.872 1.00 43.41 96 ARG A C 1
ATOM 736 O O . ARG A 1 96 ? -30.136 -2.636 3.818 1.00 43.41 96 ARG A O 1
ATOM 743 N N . ALA A 1 97 ? -27.919 -2.399 4.044 1.00 41.38 97 ALA A N 1
ATOM 744 C CA . ALA A 1 97 ? -27.911 -0.947 4.003 1.00 41.38 97 ALA A CA 1
ATOM 745 C C . ALA A 1 97 ? -26.652 -0.450 3.283 1.00 41.38 97 ALA A C 1
ATOM 747 O O . ALA A 1 97 ? -25.535 -0.624 3.753 1.00 41.38 97 ALA A O 1
ATOM 748 N N . ALA A 1 98 ? -26.923 0.096 2.097 1.00 37.66 98 ALA A N 1
ATOM 749 C CA . ALA A 1 98 ? -26.227 1.130 1.340 1.00 37.66 98 ALA A CA 1
ATOM 750 C C . ALA A 1 98 ? -24.689 1.175 1.331 1.00 37.66 98 ALA A C 1
ATOM 752 O O . ALA A 1 98 ? -24.008 1.357 2.333 1.00 37.66 98 ALA A O 1
ATOM 753 N N . VAL A 1 99 ? -24.167 1.190 0.104 1.00 43.56 99 VAL A N 1
ATOM 754 C CA . VAL A 1 99 ? -22.906 1.841 -0.253 1.00 43.56 99 VAL A CA 1
ATOM 755 C C . VAL A 1 99 ? -22.900 3.245 0.366 1.00 43.56 99 VAL A C 1
ATOM 757 O O . VAL A 1 99 ? -23.616 4.123 -0.104 1.00 43.56 99 VAL A O 1
ATOM 760 N N . ALA A 1 100 ? -22.129 3.453 1.430 1.00 36.88 100 ALA A N 1
ATOM 761 C CA . ALA A 1 100 ? -21.923 4.766 2.021 1.00 36.88 100 ALA A CA 1
ATOM 762 C C . ALA A 1 100 ? -20.446 5.133 1.886 1.00 36.88 100 ALA A C 1
ATOM 764 O O . ALA A 1 100 ? -19.563 4.602 2.561 1.00 36.88 100 ALA A O 1
ATOM 765 N N . SER A 1 101 ? -20.200 6.046 0.952 1.00 35.12 101 SER A N 1
ATOM 766 C CA . SER A 1 101 ? -19.088 6.984 0.986 1.00 35.12 101 SER A CA 1
ATOM 767 C C . SER A 1 101 ? -18.845 7.496 2.407 1.00 35.12 101 SER A C 1
ATOM 769 O O . SER A 1 101 ? -19.790 7.897 3.081 1.00 35.12 101 SER A O 1
ATOM 771 N N . ALA A 1 102 ? -17.575 7.483 2.813 1.00 45.00 102 ALA A N 1
ATOM 772 C CA . ALA A 1 102 ? -16.975 8.242 3.907 1.00 45.00 102 ALA A CA 1
ATOM 773 C C . ALA A 1 102 ? -17.942 9.111 4.745 1.00 45.00 102 ALA A C 1
ATOM 775 O O . ALA A 1 102 ? -18.187 10.270 4.428 1.00 45.00 102 ALA A O 1
ATOM 776 N N . SER A 1 103 ? -18.418 8.566 5.862 1.00 37.44 103 SER A N 1
ATOM 777 C CA . SER A 1 103 ? -18.759 9.347 7.053 1.00 37.44 103 SER A CA 1
ATOM 778 C C . SER A 1 103 ? -18.567 8.448 8.268 1.00 37.44 103 SER A C 1
ATOM 780 O O . SER A 1 103 ? -19.465 7.749 8.731 1.00 37.44 103 SER A O 1
ATOM 782 N N . SER A 1 104 ? -17.322 8.386 8.726 1.00 45.12 104 SER A N 1
ATOM 783 C CA . SER A 1 104 ? -16.925 7.644 9.915 1.00 45.12 104 SER A CA 1
ATOM 784 C C . SER A 1 104 ? -17.327 8.445 11.149 1.00 45.12 104 SER A C 1
ATOM 786 O O . SER A 1 104 ? -16.497 9.172 11.680 1.00 45.12 104 SER A O 1
ATOM 788 N N . ASN A 1 105 ? -18.580 8.348 11.594 1.00 42.59 105 ASN A N 1
ATOM 789 C CA . ASN A 1 105 ? -18.970 8.868 12.910 1.00 42.59 105 ASN A CA 1
ATOM 790 C C . ASN A 1 105 ? -19.895 7.961 13.728 1.00 42.59 105 ASN A C 1
ATOM 792 O O . ASN A 1 105 ? -20.239 8.336 14.843 1.00 42.59 105 ASN A O 1
ATOM 796 N N . ASP A 1 106 ? -20.169 6.731 13.294 1.00 45.72 106 ASP A N 1
ATOM 797 C CA . ASP A 1 106 ? -20.796 5.742 14.176 1.00 45.72 106 ASP A CA 1
ATOM 798 C C . ASP A 1 106 ? -19.720 4.914 14.872 1.00 45.72 106 ASP A C 1
ATOM 800 O O . ASP A 1 106 ? -19.484 3.733 14.616 1.00 45.72 106 ASP A O 1
ATOM 804 N N . THR A 1 107 ? -19.037 5.581 15.806 1.00 45.12 107 THR A N 1
ATOM 805 C CA . THR A 1 107 ? -18.492 4.860 16.954 1.00 45.12 107 THR A CA 1
ATOM 806 C C . THR A 1 107 ? -19.684 4.437 17.800 1.00 45.12 107 THR A C 1
ATOM 808 O O . THR A 1 107 ? -20.099 5.152 18.708 1.00 45.12 107 THR A O 1
ATOM 811 N N . GLU A 1 108 ? -20.261 3.279 17.483 1.00 53.47 108 GLU A N 1
ATOM 812 C CA . GLU A 1 108 ? -21.081 2.529 18.431 1.00 53.47 108 GLU A CA 1
ATOM 813 C C . GLU A 1 108 ? -20.211 2.320 19.677 1.00 53.47 108 GLU A C 1
ATOM 815 O O . GLU A 1 108 ? -19.338 1.448 19.744 1.00 53.47 108 GLU A O 1
ATOM 820 N N . LYS A 1 109 ? -20.347 3.237 20.640 1.00 50.28 109 LYS A N 1
ATOM 821 C CA . LYS A 1 109 ? -19.621 3.204 21.902 1.00 50.28 109 LYS A CA 1
ATOM 822 C C . LYS A 1 109 ? -20.158 2.000 22.651 1.00 50.28 109 LYS A C 1
ATOM 824 O O . LYS A 1 109 ? -21.200 2.087 23.294 1.00 50.28 109 LYS A O 1
ATOM 829 N N . PHE A 1 110 ? -19.437 0.886 22.578 1.00 57.72 110 PHE A N 1
ATOM 830 C CA . PHE A 1 110 ? -19.686 -0.271 23.424 1.00 57.72 110 PHE A CA 1
ATOM 831 C C . PHE A 1 110 ? -19.553 0.162 24.888 1.00 57.72 110 PHE A C 1
ATOM 833 O O . PHE A 1 110 ? -18.457 0.251 25.441 1.00 57.72 110 PHE A O 1
ATOM 840 N N . LEU A 1 111 ? -20.687 0.495 25.507 1.00 71.00 111 LEU A N 1
ATOM 841 C CA . LEU A 1 111 ? -20.759 0.833 26.918 1.00 71.00 111 LEU A CA 1
ATOM 842 C C . LEU A 1 111 ? -20.355 -0.403 27.712 1.00 71.00 111 LEU A C 1
ATOM 844 O O . LEU A 1 111 ? -20.904 -1.493 27.544 1.00 71.00 111 LEU A O 1
ATOM 848 N N . THR A 1 112 ? -19.393 -0.227 28.609 1.00 76.50 112 THR A N 1
ATOM 849 C CA . THR A 1 112 ? -19.044 -1.284 29.556 1.00 76.50 112 THR A CA 1
ATOM 850 C C . THR A 1 112 ? -20.264 -1.638 30.410 1.00 76.50 112 THR A C 1
ATOM 852 O O . THR A 1 112 ? -21.125 -0.794 30.673 1.00 76.50 112 THR A O 1
ATOM 855 N N . ARG A 1 113 ? -20.331 -2.878 30.907 1.00 77.50 113 ARG A N 1
ATOM 856 C CA . ARG A 1 113 ? -21.442 -3.366 31.748 1.00 77.50 113 ARG A CA 1
ATOM 857 C C . ARG A 1 113 ? -21.789 -2.405 32.896 1.00 77.50 113 ARG A C 1
ATOM 859 O O . ARG A 1 113 ? -22.957 -2.117 33.131 1.00 77.50 113 ARG A O 1
ATOM 866 N N . LYS A 1 114 ? -20.762 -1.827 33.528 1.00 80.19 114 LYS A N 1
ATOM 867 C CA . LYS A 1 114 ? -20.890 -0.841 34.613 1.00 80.19 114 LYS A CA 1
ATOM 868 C C . LYS A 1 114 ? -21.523 0.478 34.153 1.00 80.19 114 LYS A C 1
ATOM 870 O O . LYS A 1 114 ? -22.256 1.108 34.909 1.00 80.19 114 LYS A O 1
ATOM 875 N N . GLN A 1 115 ? -21.236 0.920 32.929 1.00 83.94 115 GLN A N 1
ATOM 876 C CA . GLN A 1 115 ? -21.847 2.124 32.359 1.00 83.94 115 GLN A CA 1
ATOM 877 C C . GLN A 1 115 ? -23.318 1.888 31.995 1.00 83.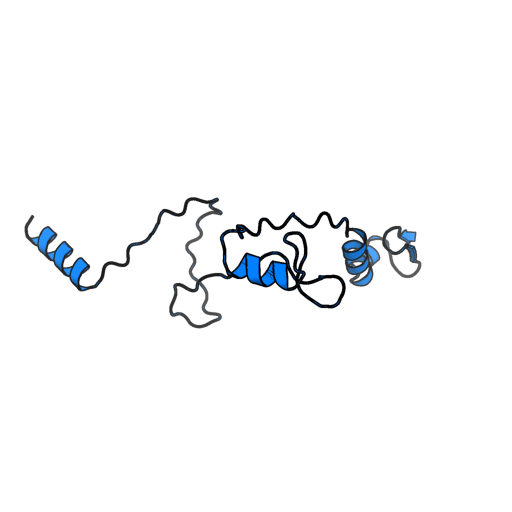94 115 GLN A C 1
ATOM 879 O O . GLN A 1 115 ? -24.141 2.769 32.236 1.00 83.94 115 GLN A O 1
ATOM 884 N N . LEU A 1 116 ? -23.659 0.694 31.499 1.00 85.81 116 LEU A N 1
ATOM 885 C CA . LEU A 1 116 ? -25.041 0.319 31.192 1.00 85.81 116 LEU A CA 1
ATOM 886 C C . LEU A 1 116 ? -25.909 0.236 32.459 1.00 85.81 116 LEU A C 1
ATOM 888 O O . LEU A 1 116 ? -27.034 0.730 32.471 1.00 85.81 116 LEU A O 1
ATOM 892 N N . GLU A 1 117 ? -25.383 -0.339 33.543 1.00 87.88 117 GLU A N 1
ATOM 893 C CA . GLU A 1 117 ? -26.081 -0.405 34.837 1.00 87.88 117 GLU A CA 1
ATOM 894 C C . GLU A 1 117 ? -26.368 0.991 35.409 1.00 87.88 117 GLU A C 1
ATOM 896 O O . GLU A 1 117 ? -27.492 1.263 35.827 1.00 87.88 117 GLU A O 1
ATOM 901 N N . ARG A 1 118 ? -25.400 1.915 35.337 1.00 87.62 118 ARG A N 1
ATOM 902 C CA . ARG A 1 118 ? -25.578 3.308 35.789 1.00 87.62 118 ARG A CA 1
ATOM 903 C C . ARG A 1 118 ? -26.650 4.066 35.009 1.00 87.62 118 ARG A C 1
ATOM 905 O O . ARG A 1 118 ? -27.337 4.905 35.585 1.00 87.62 118 ARG A O 1
ATOM 912 N N . LEU A 1 119 ? -26.781 3.807 33.708 1.00 85.44 119 LEU A N 1
ATOM 913 C CA . LEU A 1 119 ? -27.833 4.417 32.889 1.00 85.44 119 LEU A CA 1
ATOM 914 C C . LEU A 1 119 ? -29.213 3.899 33.297 1.00 85.44 119 LEU A C 1
ATOM 916 O O . LEU A 1 119 ? -30.096 4.705 33.579 1.00 85.44 119 LEU A O 1
ATOM 920 N N . LYS A 1 120 ? -29.353 2.576 33.448 1.00 89.25 120 LYS A N 1
ATOM 921 C CA . LYS A 1 120 ? -30.597 1.947 33.916 1.00 89.25 120 LYS A CA 1
ATOM 922 C C . LYS A 1 120 ? -31.018 2.452 35.294 1.00 89.25 120 LYS A C 1
ATOM 924 O O . LYS A 1 120 ? -32.200 2.653 35.550 1.00 89.25 120 LYS A O 1
ATOM 929 N N . GLU A 1 121 ? -30.061 2.673 36.192 1.00 91.69 121 GLU A N 1
ATOM 930 C CA . GLU A 1 121 ? -30.357 3.212 37.519 1.00 91.69 121 GLU A CA 1
ATOM 931 C C . GLU A 1 121 ? -30.818 4.677 37.471 1.00 91.69 121 GLU A C 1
ATOM 933 O O . GLU A 1 121 ? -31.715 5.054 38.219 1.00 91.69 121 GLU A O 1
ATOM 938 N N . ARG A 1 122 ? -30.263 5.502 36.573 1.00 88.69 122 ARG A N 1
ATOM 939 C CA . ARG A 1 122 ? -30.728 6.887 36.374 1.00 88.69 122 ARG A CA 1
ATOM 940 C C . ARG A 1 122 ? -32.129 6.949 35.775 1.00 88.69 122 ARG A C 1
ATOM 942 O O . ARG A 1 122 ? -32.880 7.8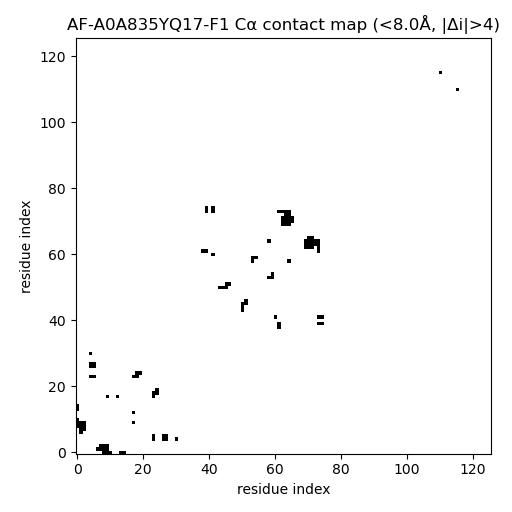45 36.140 1.00 88.69 122 ARG A O 1
ATOM 949 N N . GLU A 1 123 ? -32.474 6.027 34.882 1.00 85.12 123 GLU A N 1
ATOM 950 C CA . GLU A 1 123 ? -33.822 5.936 34.307 1.00 85.12 123 GLU A CA 1
ATOM 951 C C . GLU A 1 123 ? -34.860 5.511 35.342 1.00 85.12 123 GLU A C 1
ATOM 953 O O . GLU A 1 123 ? -35.934 6.088 35.382 1.00 85.12 123 GLU A O 1
ATOM 958 N N . ARG A 1 124 ? -34.518 4.583 36.242 1.00 83.00 124 ARG A N 1
ATOM 959 C CA . ARG A 1 124 ? -35.401 4.153 37.342 1.00 83.00 124 ARG A CA 1
ATOM 960 C C . ARG A 1 124 ? -35.725 5.241 38.370 1.00 83.00 124 ARG A C 1
ATOM 962 O O . ARG A 1 124 ? -36.625 5.050 39.177 1.00 83.00 124 ARG A O 1
ATOM 969 N N . ARG A 1 125 ? -34.946 6.325 38.400 1.00 80.12 125 ARG A N 1
ATOM 970 C CA . ARG A 1 125 ? -35.126 7.463 39.317 1.00 80.12 125 ARG A CA 1
ATOM 971 C C . ARG A 1 125 ? -35.941 8.609 38.699 1.00 80.12 125 ARG A C 1
ATOM 973 O O . ARG A 1 125 ? -36.129 9.614 39.378 1.00 80.12 125 ARG A O 1
ATOM 980 N N . LYS A 1 126 ? -36.343 8.492 37.431 1.00 69.19 126 LYS A N 1
ATOM 981 C CA . LYS A 1 126 ? -37.275 9.406 36.759 1.00 69.19 126 LYS A CA 1
ATOM 982 C C . LYS A 1 126 ? -38.686 8.847 36.837 1.00 69.19 126 LYS A C 1
ATOM 984 O O . LYS A 1 126 ? -39.604 9.684 36.919 1.00 69.19 126 LYS A O 1
#

Radius of gyration: 26.57 Å; Cα contacts (8 Å, |Δi|>4): 59; chains: 1; bounding box: 57×36×77 Å

InterPro domains:
  IPR000467 G-patch domain [PF01585] (47-90)
  IPR000467 G-patch domain [PS50174] (46-93)
  IPR000467 G-patch domain [SM00443] (44-91)
  IPR039146 G patch domain and ankyrin repeat-containing protein 1 [PTHR20923] (2-125)

Sequence (126 aa):
FMCLVCESTITATTSREHESSTMHIFHQKLQSGTSTAPKANLHLTETNAGYRILSKLGWTQDTGLGPSHKQGRLEPIKTVFKQDRTGLGAVKQVPRAAVASASSNDTEKFLTRKQLERLKERERRK

Foldseek 3Di:
DQDPLLRDDDDPDDPVVVCPDPSSVVSNVVVVPPPPPPQQPPVDDPPDPVVVVCVVVVDDLSAADDDPRSPHDNDDDDDDDDPDPDDPPPPPPDPDDDDDDDDPDPPVPPQDPVRVVVVVVVVVVD

Secondary structure (DSSP, 8-state):
-EETTTTEE--SS-HHHHHTSHHHHHHHHHHT-------------TTSHHHHHHHHTT--TTS--STTTT-S-SSPPP-------PPTT------------S----------HHHHHHHHHHHTT-

Organism: NCBI:txid303371

Solvent-accessible surface area (backbone atoms only — not comparable to full-atom values): 8502 Å² total; per-residue (Å²): 87,78,38,84,69,69,75,41,76,41,82,89,56,54,73,72,60,45,62,72,28,70,68,42,52,50,41,42,59,58,69,64,57,73,75,75,66,73,79,50,81,66,88,69,50,81,86,37,68,65,46,51,54,40,44,74,74,71,50,53,86,94,50,26,52,62,92,68,85,29,69,35,76,67,63,81,81,88,78,81,86,78,87,67,91,71,63,89,88,60,82,75,86,65,79,92,71,74,95,70,79,90,72,94,72,82,74,79,73,81,68,50,72,71,57,50,53,55,51,54,54,58,58,75,73,109

pLDDT: mean 76.57, std 16.56, range [35.12, 94.44]